Protein AF-A0A124G467-F1 (afdb_monomer)

Foldseek 3Di:
DDDDDDDDDPVRVVVVVVCVVCVVVVVVCVVVVVVVDDAFDKDFDADPVRHTDDIDGDGPDPDDD

Solvent-accessible surface area (backbone atoms only — not comparable to full-atom values): 4341 Å² total; per-residue (Å²): 136,89,83,82,86,81,86,73,50,72,69,52,49,54,51,50,53,53,48,59,74,43,43,64,58,54,49,57,36,55,77,68,39,54,91,71,65,85,73,62,52,74,49,76,43,57,50,99,87,66,48,82,75,49,78,47,80,46,67,78,72,88,71,84,129

pLDDT: mean 83.45, std 11.51, range [52.66, 94.19]

Nearest PDB structures (foldseek):
  1hbx-assembly1_A  TM=2.947E-01  e=3.477E+00  Homo sapiens
  3mu6-assembly1_B  TM=3.485E-01  e=5.627E+00  Homo sapiens

Sequence (65 aa):
METYKIELTEYEIELFKKFREYQDDIQILEENNFFKFKNGSMIIHKNSEGKIMKIENNFIAYKKA

Secondary structure (DSSP, 8-state):
---------HHHHHHHHHHHHHHHHHHHHHHTTGGG--SSEEEEEE-TTS-EEEEEEE-------

Structure (mmCIF, N/CA/C/O backbone):
data_AF-A0A124G467-F1
#
_entry.id   AF-A0A124G467-F1
#
loop_
_atom_site.group_PDB
_atom_site.id
_atom_site.type_symbol
_atom_site.label_atom_id
_atom_site.label_alt_id
_atom_site.label_comp_id
_atom_site.label_asym_id
_atom_site.label_entity_id
_atom_site.label_seq_id
_atom_site.pdbx_PDB_ins_code
_atom_site.Cartn_x
_atom_site.Cartn_y
_atom_site.Cartn_z
_atom_site.occupancy
_atom_site.B_iso_or_equiv
_atom_site.auth_seq_id
_atom_site.auth_comp_id
_atom_site.auth_asym_id
_atom_site.auth_atom_id
_atom_site.pdbx_PDB_model_num
ATOM 1 N N . MET A 1 1 ? -35.660 6.678 1.913 1.00 56.47 1 MET A N 1
ATOM 2 C CA . MET A 1 1 ? -34.220 6.470 2.152 1.00 56.47 1 MET A CA 1
ATOM 3 C C . MET A 1 1 ? -34.124 5.849 3.529 1.00 56.47 1 MET A C 1
ATOM 5 O O . MET A 1 1 ? -34.421 6.531 4.499 1.00 56.47 1 MET A O 1
ATOM 9 N N . GLU A 1 2 ? -33.912 4.540 3.599 1.00 57.56 2 GLU A N 1
ATOM 10 C CA . GLU A 1 2 ? -33.796 3.837 4.879 1.00 57.56 2 GLU A CA 1
ATOM 11 C C . GLU A 1 2 ? -32.378 4.013 5.413 1.00 57.56 2 GLU A C 1
ATOM 13 O O . GLU A 1 2 ? -31.406 3.808 4.685 1.00 57.56 2 GLU A O 1
ATOM 18 N N . THR A 1 3 ? -32.265 4.431 6.669 1.00 64.38 3 THR A N 1
ATOM 19 C CA . THR A 1 3 ? -30.979 4.646 7.331 1.00 64.38 3 THR A CA 1
ATOM 20 C C . THR A 1 3 ? -30.725 3.472 8.264 1.00 64.38 3 THR A C 1
ATOM 22 O O . THR A 1 3 ? -31.454 3.280 9.234 1.00 64.38 3 THR A O 1
ATOM 25 N N . TYR A 1 4 ? -29.691 2.685 7.979 1.00 73.38 4 TYR A N 1
ATOM 26 C CA . TYR A 1 4 ? -29.276 1.568 8.822 1.00 73.38 4 TYR A CA 1
ATOM 27 C C . TYR A 1 4 ? -28.219 2.063 9.814 1.00 73.38 4 TYR A C 1
ATOM 29 O O . TYR A 1 4 ? -27.201 2.628 9.411 1.00 73.38 4 TYR A O 1
ATOM 37 N N . LYS A 1 5 ? -28.460 1.875 11.116 1.00 76.88 5 LYS A N 1
ATOM 38 C CA . LYS A 1 5 ? -27.469 2.159 12.159 1.00 76.88 5 LYS A CA 1
ATOM 39 C C . LYS A 1 5 ? -26.610 0.909 12.344 1.00 76.88 5 LYS A C 1
ATOM 41 O O . LYS A 1 5 ? -27.099 -0.100 12.838 1.00 76.88 5 LYS A O 1
ATOM 46 N N . ILE A 1 6 ? -25.352 0.976 11.923 1.00 79.00 6 ILE A N 1
ATOM 47 C CA . ILE A 1 6 ? -24.363 -0.078 12.171 1.00 79.00 6 ILE A CA 1
ATOM 48 C C . ILE A 1 6 ? -23.617 0.304 13.449 1.00 79.00 6 ILE A C 1
ATOM 50 O O . ILE A 1 6 ? -23.022 1.380 13.518 1.00 79.00 6 ILE A O 1
ATOM 54 N N . GLU A 1 7 ? -23.682 -0.546 14.470 1.00 85.38 7 GLU A N 1
ATOM 55 C CA . GLU A 1 7 ? -22.900 -0.377 15.694 1.00 85.38 7 GLU A CA 1
ATOM 56 C C . GLU A 1 7 ? -21.587 -1.141 15.530 1.00 85.38 7 GLU A C 1
ATOM 58 O O . GLU A 1 7 ? -21.587 -2.363 15.426 1.00 85.38 7 GLU A O 1
ATOM 63 N N . LEU A 1 8 ? -20.481 -0.400 15.439 1.00 84.62 8 LEU A N 1
ATOM 64 C CA . LEU A 1 8 ? -19.140 -0.970 15.367 1.00 84.62 8 LEU A CA 1
ATOM 65 C C . LEU A 1 8 ? -18.601 -1.173 16.782 1.00 84.62 8 LEU A C 1
ATOM 67 O O . LEU A 1 8 ? -18.726 -0.294 17.638 1.00 84.62 8 LEU A O 1
ATOM 71 N N . THR A 1 9 ? -17.951 -2.305 17.008 1.00 92.69 9 THR A N 1
ATOM 72 C CA . THR A 1 9 ? -17.143 -2.539 18.206 1.00 92.69 9 THR A CA 1
ATOM 73 C C . THR A 1 9 ? -15.904 -1.639 18.210 1.00 92.69 9 THR A C 1
ATOM 75 O O . THR A 1 9 ? -15.455 -1.157 17.168 1.00 92.69 9 THR A O 1
ATOM 78 N N . GLU A 1 10 ? -15.293 -1.428 19.379 1.00 91.31 10 GLU A N 1
ATOM 79 C CA . GLU A 1 10 ? -14.051 -0.645 19.493 1.00 91.31 10 GLU A CA 1
ATOM 80 C C . GLU A 1 10 ? -12.926 -1.204 18.609 1.00 91.31 10 GLU A C 1
ATOM 82 O O . GLU A 1 10 ? -12.218 -0.445 17.948 1.00 91.31 10 GLU A O 1
ATOM 87 N N . TYR A 1 11 ? -12.817 -2.535 18.534 1.00 90.56 11 TYR A N 1
ATOM 88 C CA . TYR A 1 11 ? -11.872 -3.217 17.654 1.00 90.56 11 TYR A CA 1
ATOM 89 C C . TYR A 1 11 ? -12.123 -2.898 16.173 1.00 90.56 11 TYR A C 1
ATOM 91 O O . TYR A 1 11 ? -11.186 -2.586 15.440 1.00 90.56 11 TYR A O 1
ATOM 99 N N . GLU A 1 12 ? -13.378 -2.933 15.723 1.00 87.19 12 GLU A N 1
ATOM 100 C CA . GLU A 1 12 ? -13.728 -2.605 14.336 1.00 87.19 12 GLU A CA 1
ATOM 101 C C . GLU A 1 12 ? -13.481 -1.129 14.018 1.00 87.19 12 GLU A C 1
ATOM 103 O O . GLU A 1 12 ? -13.037 -0.804 12.918 1.00 87.19 12 GLU A O 1
ATOM 108 N N . ILE A 1 13 ? -13.698 -0.232 14.983 1.00 88.88 13 ILE A N 1
ATOM 109 C CA . ILE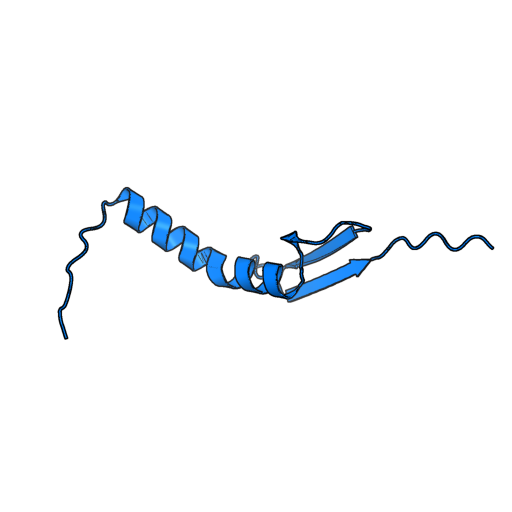 A 1 13 ? -13.374 1.193 14.843 1.00 88.88 13 ILE A CA 1
ATOM 110 C C . ILE A 1 13 ? -11.863 1.387 14.679 1.00 88.88 13 ILE A C 1
ATOM 112 O O . ILE A 1 13 ? -11.430 2.131 13.798 1.00 88.88 13 ILE A O 1
ATOM 116 N N . GLU A 1 14 ? -11.050 0.732 15.508 1.00 88.06 14 GLU A N 1
ATOM 117 C CA . GLU A 1 14 ? -9.587 0.769 15.395 1.00 88.06 14 GLU A CA 1
ATOM 118 C C . GLU A 1 14 ? -9.105 0.219 14.052 1.00 88.06 14 GLU A C 1
ATOM 120 O O . GLU A 1 14 ? -8.252 0.819 13.392 1.00 88.06 14 GLU A O 1
ATOM 125 N N . LEU A 1 15 ? -9.679 -0.904 13.625 1.00 86.06 15 LEU A N 1
ATOM 126 C CA . LEU A 1 15 ? -9.372 -1.521 12.344 1.00 86.06 15 LEU A CA 1
ATOM 127 C C . LEU A 1 15 ? -9.728 -0.578 11.187 1.00 86.06 15 LEU A C 1
ATOM 129 O O . LEU A 1 15 ? -8.917 -0.375 10.285 1.00 86.06 15 LEU A O 1
ATOM 133 N N . PHE A 1 16 ? -10.900 0.054 11.243 1.00 85.44 16 PHE A N 1
ATOM 134 C CA . PHE A 1 16 ? -11.350 1.008 10.233 1.00 85.44 16 PHE A CA 1
ATOM 135 C C . PHE A 1 16 ? -10.445 2.243 10.154 1.00 85.44 16 PHE A C 1
ATOM 137 O O . PHE A 1 16 ? -10.119 2.699 9.059 1.00 85.44 16 PHE A O 1
ATOM 144 N N . LYS A 1 17 ? -9.992 2.769 11.300 1.00 84.94 17 LYS A N 1
ATOM 145 C CA . LYS A 1 17 ? -9.029 3.882 11.342 1.00 84.94 17 LYS A CA 1
ATOM 146 C C . LYS A 1 17 ? -7.722 3.510 10.645 1.00 84.94 17 LYS A C 1
ATOM 148 O O . LYS A 1 17 ? -7.288 4.251 9.768 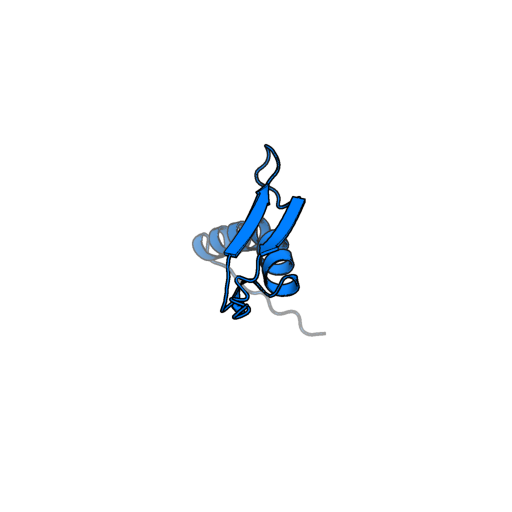1.00 84.94 17 LYS A O 1
ATOM 153 N N . LYS A 1 18 ? -7.164 2.334 10.952 1.00 83.50 18 LYS A N 1
ATOM 154 C CA . LYS A 1 18 ? -5.953 1.824 10.288 1.00 83.50 18 LYS A CA 1
ATOM 155 C C . LYS A 1 18 ? -6.162 1.655 8.786 1.00 83.50 18 LYS A C 1
ATOM 157 O O . LYS A 1 18 ? -5.321 2.072 8.001 1.00 83.50 18 LYS A O 1
ATOM 162 N N . PHE A 1 19 ? -7.294 1.092 8.363 1.00 83.56 19 PHE A N 1
ATOM 163 C CA . PHE A 1 19 ? -7.597 0.972 6.935 1.00 83.56 19 PHE A CA 1
ATOM 164 C C . PHE A 1 19 ? -7.670 2.326 6.240 1.00 83.56 19 PHE A C 1
ATOM 166 O O . PHE A 1 19 ? -7.119 2.460 5.154 1.00 83.56 19 PHE A O 1
ATOM 173 N N . ARG A 1 20 ? -8.294 3.331 6.866 1.00 83.75 20 ARG A N 1
ATOM 174 C CA . ARG A 1 20 ? -8.338 4.689 6.314 1.00 83.75 20 ARG A CA 1
ATOM 175 C C . ARG A 1 20 ? -6.933 5.280 6.174 1.00 83.75 20 ARG A C 1
ATOM 177 O O . ARG A 1 20 ? -6.649 5.903 5.160 1.00 83.75 20 ARG A O 1
ATOM 184 N N . GLU A 1 21 ? -6.058 5.073 7.155 1.00 80.81 21 GLU A N 1
ATOM 185 C CA . GLU A 1 21 ? -4.669 5.556 7.106 1.00 80.81 21 GLU A CA 1
ATOM 186 C C . GLU A 1 21 ? -3.871 4.947 5.944 1.00 80.81 21 GLU A C 1
ATOM 188 O O . GLU A 1 21 ? -3.044 5.631 5.348 1.00 80.81 21 GLU A O 1
ATOM 193 N N . TYR A 1 22 ? -4.140 3.688 5.592 1.00 84.56 22 TYR A N 1
ATOM 194 C CA . TYR A 1 22 ? -3.459 2.997 4.492 1.00 84.56 22 TYR A CA 1
ATOM 195 C C . TYR A 1 22 ? -4.218 3.027 3.162 1.00 84.56 22 TYR A C 1
ATOM 197 O O . TYR A 1 22 ? -3.706 2.511 2.170 1.00 84.56 22 TYR A O 1
ATOM 205 N N . GLN A 1 23 ? -5.424 3.598 3.118 1.00 89.31 23 GLN A N 1
ATOM 206 C CA . GLN A 1 23 ? -6.294 3.550 1.942 1.00 89.31 23 GLN A CA 1
ATOM 207 C C . GLN A 1 23 ? -5.618 4.175 0.718 1.00 89.31 23 GLN A C 1
ATOM 209 O O . GLN A 1 23 ? -5.597 3.556 -0.346 1.00 89.31 23 GLN A O 1
ATOM 214 N N . ASP A 1 24 ? -5.029 5.358 0.891 1.00 87.69 24 ASP A N 1
ATOM 215 C CA . ASP A 1 24 ? -4.363 6.089 -0.188 1.00 87.69 24 ASP A CA 1
ATOM 216 C C . ASP A 1 24 ? -3.148 5.309 -0.714 1.00 87.69 24 ASP A C 1
ATOM 218 O O . ASP A 1 24 ? -2.992 5.129 -1.921 1.00 87.69 24 ASP A O 1
ATOM 222 N N . ASP A 1 25 ? -2.326 4.761 0.189 1.00 89.69 25 ASP A N 1
ATOM 223 C CA . ASP A 1 25 ? -1.167 3.935 -0.169 1.00 89.69 25 ASP A CA 1
ATOM 224 C C . ASP A 1 25 ? -1.604 2.670 -0.935 1.00 89.69 25 ASP A C 1
ATOM 226 O O . ASP A 1 25 ? -1.020 2.339 -1.968 1.00 89.69 25 ASP A O 1
ATOM 230 N N . ILE A 1 26 ? -2.650 1.973 -0.472 1.00 90.44 26 ILE A N 1
ATOM 231 C CA . ILE A 1 26 ? -3.186 0.771 -1.136 1.00 90.44 26 ILE A CA 1
ATOM 232 C C . ILE A 1 26 ? -3.713 1.111 -2.533 1.00 90.44 26 ILE A C 1
ATOM 234 O O . ILE A 1 26 ? -3.451 0.361 -3.477 1.00 90.44 26 ILE A O 1
ATOM 238 N N . GLN A 1 27 ? -4.422 2.232 -2.680 1.00 91.00 27 GLN A N 1
ATOM 239 C CA . GLN A 1 27 ? -4.929 2.679 -3.974 1.00 91.00 27 GLN A CA 1
ATOM 240 C C . GLN A 1 27 ? -3.779 2.962 -4.949 1.00 91.00 27 GLN A C 1
ATOM 242 O O . GLN A 1 27 ? -3.784 2.436 -6.061 1.00 91.00 27 GLN A O 1
ATOM 247 N N . ILE A 1 28 ? -2.762 3.715 -4.518 1.00 92.12 28 ILE A N 1
ATOM 248 C CA . ILE A 1 28 ? -1.579 4.018 -5.339 1.00 92.12 28 ILE A CA 1
ATOM 249 C C . ILE A 1 28 ? -0.874 2.724 -5.775 1.00 92.12 28 ILE A C 1
ATOM 251 O O . ILE A 1 28 ? -0.446 2.601 -6.926 1.00 92.12 28 ILE A O 1
ATOM 255 N N . LEU A 1 29 ? -0.759 1.737 -4.881 1.00 92.44 29 LEU A N 1
ATOM 256 C CA . LEU A 1 29 ? -0.149 0.443 -5.196 1.00 92.44 29 LEU A CA 1
ATOM 257 C C . LEU A 1 29 ? -0.964 -0.356 -6.225 1.00 92.44 29 LEU A C 1
ATOM 259 O O . LEU A 1 29 ? -0.377 -0.909 -7.160 1.00 92.44 29 LEU A O 1
ATOM 263 N N . GLU A 1 30 ? -2.293 -0.402 -6.100 1.00 92.50 30 GLU A N 1
ATOM 264 C CA . GLU A 1 30 ? -3.157 -1.072 -7.085 1.00 92.50 30 GLU A CA 1
ATOM 265 C C . GLU A 1 30 ? -3.082 -0.383 -8.455 1.00 92.50 30 GLU A C 1
ATOM 267 O O . GLU A 1 30 ? -2.893 -1.063 -9.466 1.00 92.50 30 GLU A O 1
ATOM 272 N N . GLU A 1 31 ? -3.131 0.954 -8.500 1.00 91.94 31 GLU A N 1
ATOM 273 C CA . GLU A 1 31 ? -3.009 1.742 -9.739 1.00 91.94 31 GLU A CA 1
ATOM 274 C C . GLU A 1 31 ? -1.671 1.498 -10.460 1.00 91.94 31 GLU A C 1
ATOM 276 O O . GLU A 1 31 ? -1.604 1.506 -11.691 1.00 91.94 31 GLU A O 1
ATOM 281 N N . ASN A 1 32 ? -0.609 1.190 -9.709 1.00 89.81 32 ASN A N 1
ATOM 282 C CA . ASN A 1 32 ? 0.711 0.849 -10.247 1.00 89.81 32 ASN A CA 1
ATOM 283 C C . ASN A 1 32 ? 0.906 -0.657 -10.507 1.00 89.81 32 ASN A C 1
ATOM 285 O O . ASN A 1 32 ? 2.025 -1.105 -10.769 1.00 89.81 32 ASN A O 1
ATOM 289 N N . ASN A 1 33 ? -0.174 -1.447 -10.485 1.00 90.31 33 ASN A N 1
ATOM 290 C CA . ASN A 1 33 ? -0.168 -2.898 -10.685 1.00 90.31 33 ASN A CA 1
ATOM 291 C C . ASN A 1 33 ? 0.765 -3.653 -9.722 1.00 90.31 33 ASN A C 1
ATOM 293 O O . ASN A 1 33 ? 1.236 -4.742 -10.060 1.00 90.31 33 ASN A O 1
ATOM 297 N N . PHE A 1 34 ? 1.011 -3.117 -8.520 1.00 89.94 34 PHE A N 1
ATOM 298 C CA . PHE A 1 34 ? 1.910 -3.720 -7.532 1.00 89.94 34 PHE A CA 1
ATOM 299 C C . PHE A 1 34 ? 1.532 -5.179 -7.249 1.00 89.94 34 PHE A C 1
ATOM 301 O O . PHE A 1 34 ? 2.355 -6.082 -7.379 1.00 89.94 34 PHE A O 1
ATOM 308 N N . PHE A 1 35 ? 0.252 -5.439 -6.968 1.00 88.00 35 PHE A N 1
ATOM 309 C CA . PHE A 1 35 ? -0.247 -6.776 -6.623 1.00 88.00 35 PHE A CA 1
ATOM 310 C C . PHE A 1 35 ? -0.284 -7.757 -7.805 1.00 88.00 35 PHE A C 1
ATOM 312 O O . PHE A 1 35 ? -0.450 -8.962 -7.615 1.00 88.00 35 PHE A O 1
ATOM 319 N N . LYS A 1 36 ? -0.128 -7.256 -9.036 1.00 87.12 36 LYS A N 1
ATOM 320 C CA . LYS A 1 36 ? -0.104 -8.053 -10.273 1.00 87.12 36 LYS A CA 1
ATOM 321 C C . LYS A 1 36 ? 1.297 -8.134 -10.883 1.00 87.12 36 LYS A C 1
ATOM 323 O O . LYS A 1 36 ? 1.467 -8.771 -11.925 1.00 87.12 36 LYS A O 1
ATOM 328 N N . PHE A 1 37 ? 2.294 -7.508 -10.261 1.00 85.25 37 PHE A N 1
ATOM 329 C CA . PHE A 1 37 ? 3.662 -7.477 -10.752 1.00 85.25 37 PHE A CA 1
ATOM 330 C C . PHE A 1 37 ? 4.312 -8.858 -10.602 1.00 85.25 37 PHE A C 1
ATOM 332 O O . PHE A 1 37 ? 4.395 -9.404 -9.506 1.00 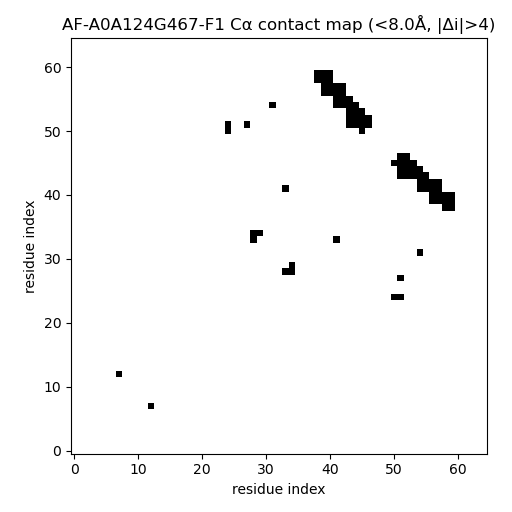85.25 37 PHE A O 1
ATOM 339 N N . LYS A 1 38 ? 4.742 -9.454 -11.721 1.00 81.81 38 LYS A N 1
ATOM 340 C CA . LYS A 1 38 ? 5.258 -10.836 -11.751 1.00 81.81 38 LYS A CA 1
ATOM 341 C C . LYS A 1 38 ? 6.737 -10.953 -12.113 1.00 81.81 38 LYS A C 1
ATOM 343 O O . LYS A 1 38 ? 7.363 -11.920 -11.702 1.00 81.81 38 LYS A O 1
ATOM 348 N N . ASN A 1 39 ? 7.295 -9.997 -12.863 1.00 81.00 39 ASN A N 1
ATOM 349 C CA . ASN A 1 39 ? 8.635 -10.113 -13.442 1.00 81.00 39 ASN A CA 1
ATOM 350 C C . ASN A 1 39 ? 9.423 -8.806 -13.305 1.00 81.00 39 ASN A C 1
ATOM 352 O O . ASN A 1 39 ? 9.078 -7.811 -13.939 1.00 81.00 39 ASN A O 1
ATOM 356 N N . GLY A 1 40 ? 10.524 -8.849 -12.554 1.00 83.12 40 GLY A N 1
ATOM 357 C CA . GLY A 1 40 ? 11.434 -7.722 -12.352 1.00 83.12 40 GLY A CA 1
ATOM 358 C C . GLY A 1 40 ? 11.489 -7.279 -10.894 1.00 83.12 40 GLY A C 1
ATOM 359 O O . GLY A 1 40 ? 11.235 -8.073 -9.989 1.00 83.12 40 GLY A O 1
ATOM 360 N N . SER A 1 41 ? 11.803 -6.009 -10.671 1.00 86.81 41 SER A N 1
ATOM 361 C CA . SER A 1 41 ? 11.705 -5.360 -9.364 1.00 86.81 41 SER A CA 1
ATOM 362 C C . SER A 1 41 ? 10.886 -4.077 -9.458 1.00 86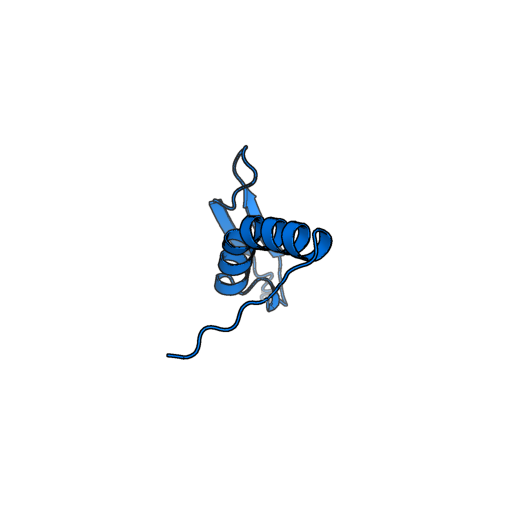.81 41 SER A C 1
ATOM 364 O O . SER A 1 41 ? 10.835 -3.428 -10.503 1.00 86.81 41 SER A O 1
ATOM 366 N N . MET A 1 42 ? 10.238 -3.721 -8.352 1.00 89.81 42 MET A N 1
ATOM 367 C CA . MET A 1 4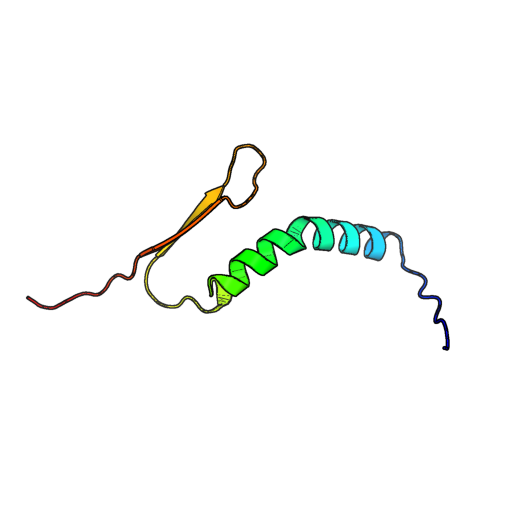2 ? 9.533 -2.456 -8.193 1.00 89.81 42 MET A CA 1
ATOM 368 C C . MET A 1 42 ? 10.151 -1.707 -7.013 1.00 89.81 42 MET A C 1
ATOM 370 O O . MET A 1 42 ? 10.324 -2.282 -5.938 1.00 89.81 42 MET A O 1
ATOM 374 N N . ILE A 1 43 ? 10.520 -0.446 -7.221 1.00 91.31 43 ILE A N 1
ATOM 375 C CA . ILE A 1 43 ? 11.104 0.422 -6.195 1.00 91.31 43 ILE A CA 1
ATOM 376 C C . ILE A 1 43 ? 10.045 1.438 -5.782 1.00 91.31 43 ILE A C 1
ATOM 378 O O . ILE A 1 43 ? 9.496 2.146 -6.623 1.00 91.31 43 ILE A O 1
ATOM 382 N N . ILE A 1 44 ? 9.763 1.513 -4.481 1.00 93.19 44 ILE A N 1
ATOM 383 C CA . ILE A 1 44 ? 8.814 2.466 -3.903 1.00 93.19 44 ILE A CA 1
ATOM 384 C C . ILE A 1 44 ? 9.609 3.519 -3.136 1.00 93.19 44 ILE A C 1
ATOM 386 O O . ILE A 1 44 ? 10.268 3.215 -2.141 1.00 93.19 44 ILE A O 1
ATOM 390 N N . HIS A 1 45 ? 9.524 4.767 -3.579 1.00 93.88 45 HIS A N 1
ATOM 391 C CA . HIS A 1 45 ? 10.134 5.906 -2.907 1.00 93.88 45 HIS A CA 1
ATOM 392 C C . HIS A 1 45 ? 9.113 6.548 -1.973 1.00 93.88 45 HIS A C 1
ATOM 394 O O . HIS A 1 45 ? 8.050 6.988 -2.417 1.00 93.88 45 HIS A O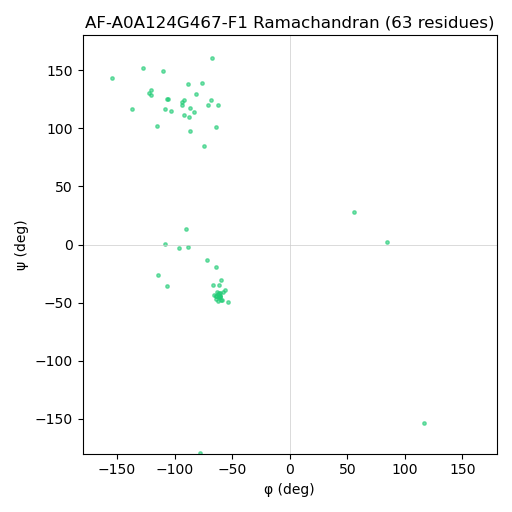 1
ATOM 400 N N . LYS A 1 46 ? 9.454 6.626 -0.687 1.00 94.19 46 LYS A N 1
ATOM 401 C CA . LYS A 1 46 ? 8.655 7.294 0.343 1.00 94.19 46 LYS A CA 1
ATOM 402 C C . LYS A 1 46 ? 9.346 8.574 0.809 1.00 94.19 46 LYS A C 1
ATOM 404 O O . LYS A 1 46 ? 10.574 8.657 0.790 1.00 94.19 46 LYS A O 1
ATOM 409 N N . ASN A 1 47 ? 8.566 9.573 1.211 1.00 93.12 47 ASN A N 1
ATOM 410 C CA . ASN A 1 47 ? 9.101 10.754 1.892 1.00 93.12 47 ASN A CA 1
ATOM 411 C C . ASN A 1 47 ? 9.410 10.450 3.377 1.00 93.12 47 ASN A C 1
ATOM 413 O O . ASN A 1 47 ? 9.193 9.336 3.856 1.00 93.12 47 ASN A O 1
ATOM 417 N N . SER A 1 48 ? 9.890 11.448 4.124 1.00 93.00 48 SER A N 1
ATOM 418 C CA . SER A 1 48 ? 10.186 11.325 5.562 1.00 93.00 48 SER A CA 1
ATOM 419 C C . SER A 1 48 ? 8.958 11.047 6.438 1.00 93.00 48 SER A C 1
ATOM 421 O O . SER A 1 48 ? 9.111 10.580 7.560 1.00 93.00 48 SER A O 1
ATOM 423 N N . GLU A 1 49 ? 7.753 11.320 5.935 1.00 89.56 49 GLU A N 1
ATOM 424 C CA . GLU A 1 49 ? 6.476 11.020 6.599 1.00 89.56 49 GLU A CA 1
ATOM 425 C C . GLU A 1 49 ? 5.962 9.607 6.266 1.00 89.56 49 GLU A C 1
ATOM 427 O O . GLU A 1 49 ? 4.913 9.202 6.755 1.00 89.56 49 GLU A O 1
ATOM 432 N N . GLY A 1 50 ? 6.667 8.855 5.413 1.00 86.06 50 GLY A N 1
ATOM 433 C CA . GLY A 1 50 ? 6.279 7.508 4.994 1.00 86.06 50 GLY A CA 1
ATOM 434 C C . GLY A 1 50 ? 5.286 7.445 3.826 1.00 86.06 50 GLY A C 1
ATOM 435 O O . GLY A 1 50 ? 4.927 6.337 3.418 1.00 86.06 50 GLY A O 1
ATOM 436 N N . LYS A 1 51 ? 4.890 8.587 3.248 1.00 88.50 51 LYS A N 1
ATOM 437 C CA . LYS A 1 51 ? 3.969 8.661 2.099 1.00 88.50 51 LYS A CA 1
ATOM 438 C C . LYS A 1 51 ? 4.671 8.293 0.801 1.00 88.50 51 LYS A C 1
ATOM 440 O O . LYS A 1 51 ? 5.810 8.710 0.574 1.00 88.50 51 LYS A O 1
ATOM 445 N N . ILE A 1 52 ? 3.986 7.540 -0.057 1.00 92.31 52 ILE A N 1
ATOM 446 C CA . ILE A 1 52 ? 4.502 7.144 -1.372 1.00 92.31 52 ILE A CA 1
ATOM 447 C C . ILE A 1 52 ? 4.593 8.376 -2.283 1.00 92.31 52 ILE A C 1
ATOM 449 O O . ILE A 1 52 ? 3.613 9.077 -2.503 1.00 92.31 52 ILE A O 1
ATOM 453 N N . MET A 1 53 ? 5.785 8.627 -2.823 1.00 92.69 53 MET A N 1
ATOM 454 C CA . MET A 1 53 ? 6.071 9.745 -3.731 1.00 92.69 53 MET A CA 1
ATOM 455 C C . MET A 1 53 ? 6.259 9.285 -5.176 1.00 92.69 53 MET A C 1
ATOM 457 O O . MET A 1 53 ? 5.917 10.007 -6.110 1.00 92.69 53 MET A O 1
ATOM 461 N N . LYS A 1 54 ? 6.866 8.109 -5.368 1.00 92.62 54 LYS A N 1
ATOM 462 C CA . LYS A 1 54 ? 7.191 7.570 -6.692 1.00 92.62 54 LYS A CA 1
ATOM 463 C C . LYS A 1 54 ? 7.271 6.051 -6.643 1.00 92.62 54 LYS A C 1
ATOM 465 O O . LYS A 1 54 ? 7.790 5.495 -5.677 1.00 92.62 54 LYS A O 1
ATOM 470 N N . ILE A 1 55 ? 6.816 5.405 -7.710 1.00 91.81 55 ILE A N 1
ATOM 471 C CA . ILE A 1 55 ? 6.994 3.973 -7.943 1.00 91.81 55 ILE A CA 1
ATOM 472 C C . ILE A 1 55 ? 7.726 3.798 -9.277 1.00 91.81 55 ILE A C 1
ATOM 474 O O . ILE A 1 55 ? 7.353 4.410 -10.277 1.00 91.81 55 ILE A O 1
ATOM 478 N N . GLU A 1 56 ? 8.792 3.001 -9.285 1.00 90.62 56 GLU A N 1
ATOM 479 C CA . GLU A 1 56 ? 9.579 2.685 -10.479 1.00 90.62 56 GLU A CA 1
ATOM 480 C C . GLU A 1 56 ? 9.574 1.183 -10.748 1.00 90.62 56 GLU A C 1
ATOM 482 O O . GLU A 1 56 ? 9.837 0.383 -9.850 1.00 90.62 56 GLU A O 1
ATOM 487 N N . ASN A 1 57 ? 9.332 0.807 -12.004 1.00 87.19 57 ASN A N 1
ATOM 488 C CA . ASN A 1 57 ? 9.316 -0.585 -12.441 1.00 87.19 57 ASN A CA 1
ATOM 489 C C . ASN A 1 57 ? 10.577 -0.884 -13.242 1.00 87.19 57 ASN A C 1
ATOM 491 O O . ASN A 1 57 ? 10.841 -0.228 -14.250 1.00 87.19 57 ASN A O 1
ATOM 495 N N . ASN A 1 58 ? 11.323 -1.904 -12.831 1.00 83.38 58 ASN A N 1
ATOM 496 C CA . ASN A 1 58 ? 12.493 -2.374 -13.552 1.00 83.38 58 ASN A CA 1
ATOM 497 C C . ASN A 1 58 ? 12.248 -3.797 -14.056 1.00 83.38 58 ASN A C 1
ATOM 499 O O . ASN A 1 58 ? 12.298 -4.774 -13.305 1.00 83.38 58 ASN A O 1
ATOM 503 N N . PHE A 1 59 ? 11.943 -3.912 -15.345 1.00 73.44 59 PHE A N 1
ATOM 504 C CA . PHE A 1 59 ? 11.747 -5.200 -15.994 1.00 73.44 59 PHE A CA 1
ATOM 505 C C . PHE A 1 59 ? 13.109 -5.770 -16.389 1.00 73.44 59 PHE A C 1
ATOM 507 O O . PHE A 1 59 ? 13.777 -5.238 -17.275 1.00 73.44 59 PHE A O 1
ATOM 514 N N . ILE A 1 60 ? 13.514 -6.885 -15.777 1.00 6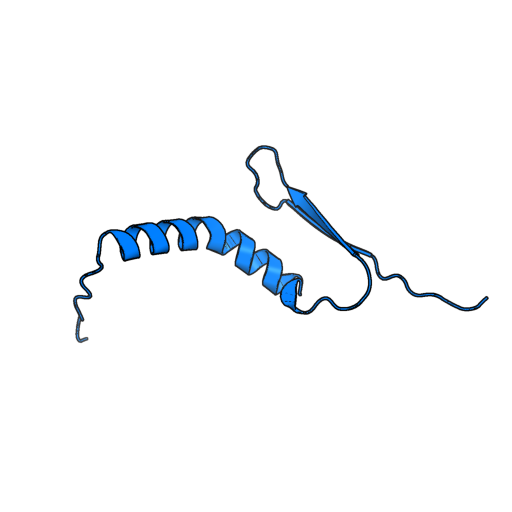5.81 60 ILE A N 1
ATOM 515 C CA . ILE A 1 60 ? 14.683 -7.637 -16.246 1.00 65.81 60 ILE A CA 1
ATOM 516 C C . ILE A 1 60 ? 14.267 -8.385 -17.518 1.00 65.81 60 ILE A C 1
ATOM 518 O O . ILE A 1 60 ? 13.848 -9.540 -17.480 1.00 65.81 60 ILE A O 1
ATOM 522 N N . ALA A 1 61 ? 14.346 -7.711 -18.662 1.00 57.59 61 ALA A N 1
ATOM 523 C CA . ALA A 1 61 ? 14.250 -8.358 -19.961 1.00 57.59 61 ALA A CA 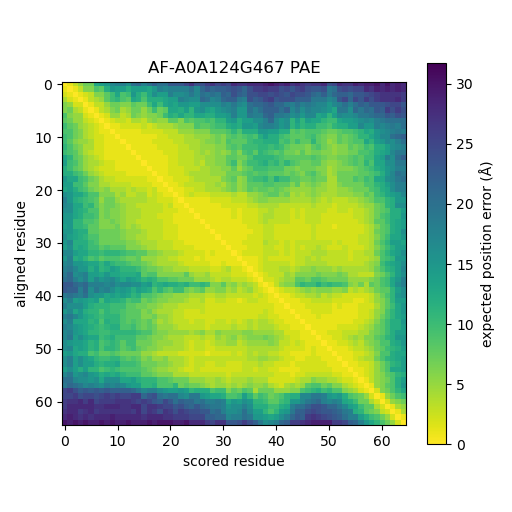1
ATOM 524 C C . ALA A 1 61 ? 15.652 -8.831 -20.365 1.00 57.59 61 ALA A C 1
ATOM 526 O O . ALA A 1 61 ? 16.454 -8.052 -20.876 1.00 57.59 61 ALA A O 1
ATOM 527 N N . TYR A 1 62 ? 15.962 -10.111 -20.142 1.00 55.56 62 TYR A N 1
ATOM 528 C CA . TYR A 1 62 ? 17.130 -10.730 -20.771 1.00 55.56 62 TYR A CA 1
ATOM 529 C C . TYR A 1 62 ? 16.894 -10.736 -22.291 1.00 55.56 62 TYR A C 1
ATOM 531 O O . TYR A 1 62 ? 16.139 -11.559 -22.808 1.00 55.56 62 TYR A O 1
ATOM 539 N N . LYS A 1 63 ? 17.501 -9.798 -23.027 1.00 53.31 63 LYS A N 1
ATOM 540 C CA . LYS A 1 63 ? 17.643 -9.916 -24.483 1.00 53.31 63 LYS A CA 1
ATOM 541 C C . LYS A 1 63 ? 18.921 -10.701 -24.749 1.00 53.31 63 LYS A C 1
ATOM 543 O O . LYS A 1 63 ? 20.002 -10.267 -24.364 1.00 53.31 63 LYS A O 1
ATOM 548 N N . LYS A 1 64 ? 18.789 -11.871 -25.375 1.00 52.66 64 LYS A N 1
ATOM 549 C CA . LYS A 1 64 ? 19.934 -12.609 -25.916 1.00 52.66 64 LYS A CA 1
ATOM 550 C C . LYS A 1 64 ? 20.580 -11.721 -26.992 1.00 52.66 64 LYS A C 1
ATOM 552 O O . LYS A 1 64 ? 19.868 -11.300 -27.903 1.00 52.66 64 LYS A O 1
ATOM 557 N N . ALA A 1 65 ? 21.854 -11.373 -26.802 1.00 53.06 65 ALA A N 1
ATOM 558 C CA . ALA A 1 65 ? 22.675 -10.683 -27.797 1.00 53.06 65 ALA A CA 1
ATOM 559 C C . ALA A 1 65 ? 22.957 -11.595 -28.998 1.00 53.06 65 ALA A C 1
ATOM 561 O O . ALA A 1 65 ? 22.999 -12.834 -28.791 1.00 53.06 65 ALA A O 1
#

Mean predicted aligned error: 8.76 Å

Radius of gyration: 18.64 Å; Cα contacts (8 Å, |Δi|>4): 42; chains: 1; boundin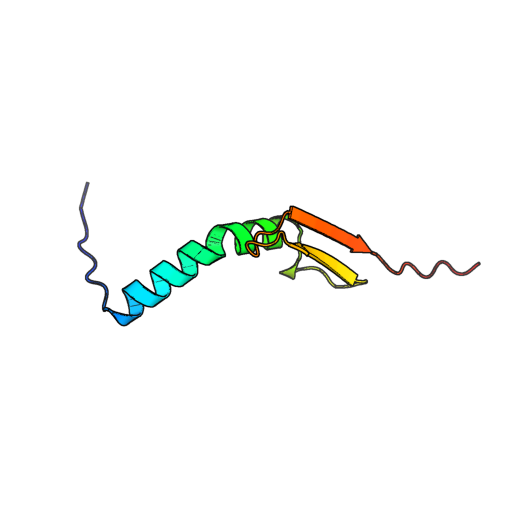g box: 57×24×47 Å